Protein AF-A0A662IWD8-F1 (afdb_monomer_lite)

pLDDT: mean 76.19, std 13.44, range [43.97, 88.81]

Foldseek 3Di:
DDKDFFADQPDFWIWIWDADPLWIKIFIAGPVRHTPDIDTHDDPDSDPVVSVVVVVVSNVVRVVNVD

Sequence (67 aa):
MTTLTIVDCRGKERMEISRYNGDVLLSFKDRQGNILFQFAMKMTENSERHYQKVIQCFKLLKMYIEG

Secondary structure (DSSP, 8-state):
---EEEEEETTTEEEEEEEETTEEEEEEE-TT--EEEEEEE--SS--HHHHHHHHHHHHHHHHHHH-

Radius of gyration: 12.09 Å; chains: 1; bounding box: 26×28×30 Å

Structure (mmCIF, N/CA/C/O backbone):
data_AF-A0A662IWD8-F1
#
_entry.id   AF-A0A662IWD8-F1
#
loop_
_atom_site.group_PDB
_atom_site.id
_atom_site.type_symbol
_atom_site.label_atom_id
_atom_site.label_alt_id
_atom_site.label_comp_id
_atom_site.label_asym_id
_atom_site.label_entity_id
_atom_site.label_seq_id
_atom_site.pdbx_PDB_ins_code
_atom_site.Cartn_x
_atom_site.Cartn_y
_atom_site.Cartn_z
_atom_site.occupancy
_atom_site.B_iso_or_equiv
_atom_site.auth_seq_id
_atom_site.auth_comp_id
_atom_site.auth_asym_id
_atom_site.auth_atom_id
_atom_site.pdbx_PDB_model_num
ATOM 1 N N . MET A 1 1 ? 8.224 -10.646 2.323 1.00 43.97 1 MET A N 1
ATOM 2 C CA . MET A 1 1 ? 7.253 -9.563 2.051 1.00 43.97 1 MET A CA 1
ATOM 3 C C . MET A 1 1 ? 7.462 -8.487 3.096 1.00 43.97 1 MET A C 1
ATOM 5 O O . MET A 1 1 ? 7.375 -8.803 4.274 1.00 43.97 1 MET A O 1
ATOM 9 N N . THR A 1 2 ? 7.800 -7.267 2.688 1.00 45.72 2 THR A N 1
ATOM 10 C CA . THR A 1 2 ? 8.035 -6.147 3.611 1.00 45.72 2 THR A CA 1
ATOM 11 C C . THR A 1 2 ? 6.798 -5.257 3.590 1.00 45.72 2 THR A C 1
ATOM 13 O O . THR A 1 2 ? 6.554 -4.561 2.606 1.00 45.72 2 THR A O 1
ATOM 16 N N . THR A 1 3 ? 5.986 -5.334 4.639 1.00 48.75 3 THR A N 1
ATOM 17 C CA . THR A 1 3 ? 4.768 -4.528 4.790 1.00 48.75 3 THR A CA 1
ATOM 18 C C . THR A 1 3 ? 5.116 -3.272 5.574 1.00 48.75 3 THR A C 1
ATOM 20 O O . THR A 1 3 ? 5.689 -3.365 6.658 1.00 48.75 3 THR A O 1
ATOM 23 N N . LEU A 1 4 ? 4.794 -2.096 5.033 1.00 50.88 4 LEU A N 1
ATOM 24 C CA . LEU A 1 4 ? 4.963 -0.825 5.734 1.00 50.88 4 LEU A CA 1
ATOM 25 C C . LEU A 1 4 ? 3.579 -0.301 6.124 1.00 50.88 4 LEU A C 1
ATOM 27 O O . LEU A 1 4 ? 2.795 0.100 5.267 1.00 50.88 4 LEU A O 1
ATOM 31 N N . THR A 1 5 ? 3.263 -0.322 7.418 1.00 54.62 5 THR A N 1
ATOM 32 C CA . THR A 1 5 ? 2.034 0.275 7.955 1.00 54.62 5 THR A CA 1
ATOM 33 C C . THR A 1 5 ? 2.201 1.788 7.957 1.00 54.62 5 THR A C 1
ATOM 35 O O . THR A 1 5 ? 3.010 2.335 8.707 1.00 54.62 5 THR A O 1
ATOM 38 N N . ILE A 1 6 ? 1.484 2.477 7.078 1.00 58.78 6 ILE A N 1
ATOM 39 C CA . ILE A 1 6 ? 1.513 3.930 6.979 1.00 58.78 6 ILE A CA 1
ATOM 40 C C . ILE A 1 6 ? 0.065 4.392 7.015 1.00 58.78 6 ILE A C 1
ATOM 42 O O . ILE A 1 6 ? -0.651 4.169 6.054 1.00 58.78 6 ILE A O 1
ATOM 46 N N . VAL A 1 7 ? -0.286 5.076 8.110 1.00 54.91 7 VAL A N 1
ATOM 47 C CA . VAL A 1 7 ? -1.465 5.936 8.360 1.00 54.91 7 VAL A CA 1
ATOM 48 C C . VAL A 1 7 ? -2.516 5.369 9.325 1.00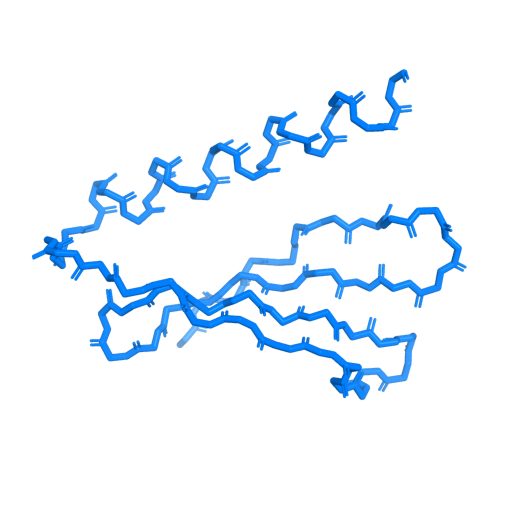 54.91 7 VAL A C 1
ATOM 50 O O . VAL A 1 7 ? -3.054 4.285 9.117 1.00 54.91 7 VAL A O 1
ATOM 53 N N . ASP A 1 8 ? -2.780 6.161 10.374 1.00 53.34 8 ASP A N 1
ATOM 54 C CA . ASP A 1 8 ? -3.911 6.070 11.306 1.00 53.34 8 ASP A CA 1
ATOM 55 C C . ASP A 1 8 ? -4.842 7.246 10.965 1.00 53.34 8 ASP A C 1
ATOM 57 O O . ASP A 1 8 ? -4.647 8.375 11.413 1.00 53.34 8 ASP A O 1
ATOM 61 N N . CYS A 1 9 ? -5.796 7.026 10.060 1.00 48.50 9 CYS A N 1
ATOM 62 C CA . CYS A 1 9 ? -6.768 8.059 9.712 1.00 48.50 9 CYS A CA 1
ATOM 63 C C . CYS A 1 9 ? -7.813 8.100 10.827 1.00 48.50 9 CYS A C 1
ATOM 65 O O . CYS A 1 9 ? -8.697 7.247 10.871 1.00 48.50 9 CYS A O 1
ATOM 67 N N . ARG A 1 10 ? -7.661 9.065 11.745 1.00 53.53 10 ARG A N 1
ATOM 68 C CA . ARG A 1 10 ? -8.609 9.484 12.798 1.00 53.53 10 ARG A CA 1
ATOM 69 C C . ARG A 1 10 ? -9.805 8.542 12.995 1.00 53.53 10 ARG A C 1
ATOM 71 O O . ARG A 1 10 ? -10.920 8.822 12.565 1.00 53.53 10 ARG A O 1
ATOM 78 N N . GLY A 1 11 ? -9.575 7.458 13.736 1.00 55.97 11 GLY A N 1
ATOM 79 C CA . GLY A 1 11 ? -10.644 6.813 14.493 1.00 55.97 11 GLY A CA 1
ATOM 80 C C . GLY A 1 11 ? -10.498 5.317 14.710 1.00 55.97 11 GLY A C 1
ATOM 81 O O . GLY A 1 11 ? -10.700 4.880 15.844 1.00 55.97 11 GLY A O 1
ATOM 82 N N . LYS A 1 12 ? -10.179 4.512 13.689 1.00 58.78 12 LYS A N 1
ATOM 83 C CA . LYS A 1 12 ? -10.281 3.034 13.776 1.00 58.78 12 LYS A CA 1
ATOM 84 C C . LYS A 1 12 ? -9.550 2.252 12.675 1.00 58.78 12 LYS A C 1
ATOM 86 O O . LYS A 1 12 ? -9.618 1.024 12.711 1.00 58.78 12 LYS A O 1
ATOM 91 N N . GLU A 1 13 ? -8.864 2.916 11.747 1.00 66.75 13 GLU A N 1
ATOM 92 C CA . GLU A 1 13 ? -8.382 2.290 10.513 1.00 66.75 13 GLU A CA 1
ATOM 93 C C . GLU A 1 13 ? -6.865 2.441 10.344 1.00 66.75 13 GLU A C 1
ATOM 95 O O . GLU A 1 13 ? -6.305 3.514 10.561 1.00 66.75 13 GLU A O 1
ATOM 100 N N . ARG A 1 14 ? -6.199 1.352 9.951 1.00 77.94 14 ARG A N 1
ATOM 101 C CA . ARG A 1 14 ? -4.771 1.288 9.627 1.00 77.94 14 ARG A CA 1
ATOM 102 C C . ARG A 1 14 ? -4.608 1.112 8.127 1.00 77.94 14 ARG A C 1
ATOM 104 O O . ARG A 1 14 ? -5.138 0.149 7.579 1.00 77.94 14 ARG A O 1
ATOM 111 N N . MET A 1 15 ? -3.829 1.967 7.476 1.00 80.44 15 MET A N 1
ATOM 112 C CA . MET A 1 15 ? -3.399 1.712 6.103 1.00 80.44 15 MET A CA 1
ATOM 113 C C . MET A 1 15 ? -2.054 0.965 6.082 1.00 80.44 15 MET A C 1
ATOM 115 O O . MET A 1 15 ? -1.091 1.305 6.772 1.00 80.44 15 MET A O 1
ATOM 119 N N . GLU A 1 16 ? -1.988 -0.092 5.283 1.00 84.31 16 GLU A N 1
ATOM 120 C CA . GLU A 1 16 ? -0.794 -0.876 4.990 1.00 84.31 16 GLU A CA 1
ATOM 121 C C . GLU A 1 16 ? -0.437 -0.742 3.515 1.00 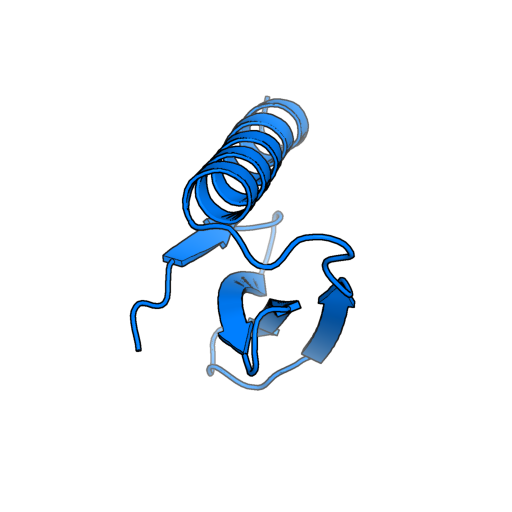84.31 16 GLU A C 1
ATOM 123 O O . GLU A 1 16 ? -1.285 -0.907 2.638 1.00 84.31 16 GLU A O 1
ATOM 128 N N . ILE A 1 17 ? 0.841 -0.484 3.248 1.00 85.25 17 ILE A N 1
ATOM 129 C CA . ILE A 1 17 ? 1.403 -0.425 1.905 1.00 85.25 17 ILE A CA 1
ATOM 130 C C . ILE A 1 17 ? 2.289 -1.650 1.714 1.00 85.25 17 ILE A C 1
ATOM 132 O O . ILE A 1 17 ? 3.198 -1.916 2.507 1.00 85.25 17 ILE A O 1
ATOM 136 N N . SER A 1 18 ? 2.022 -2.406 0.657 1.00 86.31 18 SER A N 1
ATOM 137 C CA . SER A 1 18 ? 2.804 -3.584 0.290 1.00 86.31 18 SER A CA 1
ATOM 138 C C . SER A 1 18 ? 3.041 -3.636 -1.215 1.00 86.31 18 SER A C 1
ATOM 140 O O . SER A 1 18 ? 2.379 -2.946 -1.990 1.00 86.31 18 SER A O 1
ATOM 142 N N . ARG A 1 19 ? 4.010 -4.451 -1.631 1.00 85.12 19 ARG A N 1
ATOM 143 C CA . ARG A 1 19 ? 4.296 -4.710 -3.042 1.00 85.12 19 ARG A CA 1
ATOM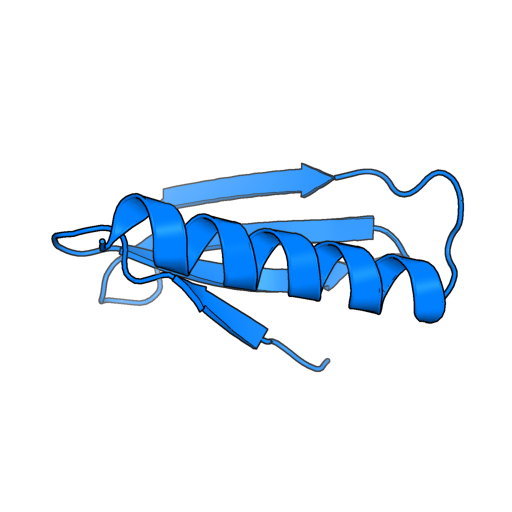 144 C C . ARG A 1 19 ? 3.712 -6.056 -3.434 1.00 85.12 19 ARG A C 1
ATOM 146 O O . ARG A 1 19 ? 4.016 -7.061 -2.790 1.00 85.12 19 ARG A O 1
ATOM 153 N N . TYR A 1 20 ? 2.925 -6.083 -4.501 1.00 82.94 20 TYR A N 1
ATOM 154 C CA . TYR A 1 20 ? 2.312 -7.302 -5.020 1.00 82.94 20 TYR A CA 1
ATOM 155 C C . TYR A 1 20 ? 2.484 -7.355 -6.536 1.00 82.94 20 TYR A C 1
ATOM 157 O O . TYR A 1 20 ? 2.030 -6.462 -7.237 1.00 82.94 20 TYR A O 1
ATOM 165 N N . ASN A 1 21 ? 3.195 -8.367 -7.044 1.00 82.75 21 ASN A N 1
ATOM 166 C CA . ASN A 1 21 ? 3.484 -8.543 -8.477 1.00 82.75 21 ASN A CA 1
ATOM 167 C C . ASN A 1 21 ? 4.071 -7.309 -9.192 1.00 82.75 21 ASN A C 1
ATOM 169 O O . ASN A 1 21 ? 3.936 -7.160 -10.401 1.00 82.75 21 ASN A O 1
ATOM 173 N N . GLY A 1 22 ? 4.767 -6.442 -8.454 1.00 80.69 22 GLY A N 1
ATOM 174 C CA . GLY A 1 22 ? 5.342 -5.207 -8.988 1.00 80.69 22 GLY A CA 1
ATOM 175 C C . GLY A 1 22 ? 4.490 -3.957 -8.819 1.00 80.69 22 GLY A C 1
ATOM 176 O O . GLY A 1 22 ? 5.015 -2.853 -8.940 1.00 80.69 22 GLY A O 1
ATOM 177 N N . ASP A 1 23 ? 3.229 -4.135 -8.451 1.00 84.38 23 ASP A N 1
ATOM 178 C CA . ASP A 1 23 ? 2.296 -3.063 -8.148 1.00 84.38 23 ASP A CA 1
ATOM 179 C C . ASP A 1 23 ? 2.341 -2.690 -6.663 1.00 84.38 23 ASP A C 1
ATOM 181 O O . ASP A 1 23 ? 2.860 -3.431 -5.815 1.00 84.38 23 ASP A O 1
ATOM 185 N N . VAL A 1 24 ? 1.788 -1.520 -6.346 1.00 87.00 24 VAL A N 1
ATOM 186 C CA . VAL A 1 24 ? 1.628 -1.044 -4.969 1.00 87.00 24 VAL A CA 1
ATOM 187 C C . VAL A 1 24 ? 0.218 -1.367 -4.505 1.00 87.00 24 VAL A C 1
ATOM 189 O O . VAL A 1 24 ? -0.758 -0.953 -5.123 1.00 87.00 24 VAL A O 1
ATOM 192 N N . LEU A 1 25 ? 0.105 -2.074 -3.391 1.00 88.44 25 LEU A N 1
ATOM 193 C CA . LEU A 1 25 ? -1.163 -2.436 -2.780 1.00 88.44 25 LEU A CA 1
ATOM 194 C C . LEU A 1 25 ? -1.360 -1.627 -1.500 1.00 88.44 25 LEU A C 1
ATOM 196 O O . LEU A 1 25 ? -0.568 -1.738 -0.563 1.00 88.44 25 LEU A O 1
ATOM 200 N N . LEU A 1 26 ? -2.425 -0.833 -1.473 1.00 86.81 26 LEU A N 1
ATOM 201 C CA . LEU A 1 26 ? -2.857 -0.025 -0.338 1.00 86.81 26 LEU A CA 1
ATOM 202 C C . LEU A 1 26 ? -4.041 -0.731 0.314 1.00 86.81 26 LEU A C 1
ATOM 204 O O . LEU A 1 26 ? -5.097 -0.863 -0.301 1.00 86.81 26 LEU A O 1
ATOM 208 N N . SER A 1 27 ? -3.862 -1.218 1.536 1.00 88.06 27 SER A N 1
ATOM 209 C CA . SER A 1 27 ? -4.890 -1.956 2.2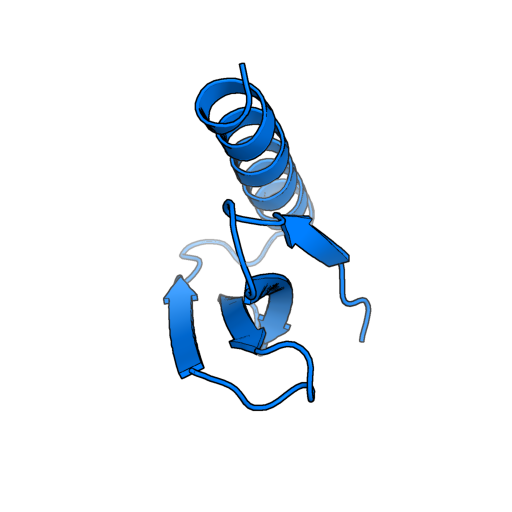72 1.00 88.06 27 SER A CA 1
ATOM 210 C C . SER A 1 27 ? -5.299 -1.170 3.500 1.00 88.06 27 SER A C 1
ATOM 212 O O . SER A 1 27 ? -4.462 -0.909 4.356 1.00 88.06 27 SER A O 1
ATOM 214 N N . PHE A 1 28 ? -6.573 -0.828 3.609 1.00 84.12 28 PHE A N 1
ATOM 215 C CA . PHE A 1 28 ? -7.122 -0.162 4.779 1.00 84.12 28 PHE A CA 1
ATOM 216 C C . PHE A 1 28 ? -7.837 -1.199 5.625 1.00 84.12 28 PHE A C 1
ATOM 218 O O . PHE A 1 28 ? -8.724 -1.910 5.149 1.00 84.12 28 PHE A O 1
ATOM 225 N N . LYS A 1 29 ? -7.392 -1.326 6.868 1.00 85.94 29 LYS A N 1
ATOM 226 C CA . LYS A 1 29 ? -7.827 -2.360 7.792 1.00 85.94 29 LYS A CA 1
ATOM 227 C C . LYS A 1 29 ? -8.444 -1.750 9.030 1.00 85.94 29 LYS A C 1
ATOM 229 O O . LYS A 1 29 ? -7.976 -0.719 9.500 1.00 85.94 29 LYS A O 1
ATOM 234 N N . ASP A 1 30 ? -9.438 -2.412 9.597 1.00 86.12 30 ASP A N 1
ATOM 235 C CA . ASP A 1 30 ? -9.933 -2.065 10.924 1.00 86.12 30 ASP A CA 1
ATOM 236 C C . ASP A 1 30 ? -8.919 -2.444 12.029 1.00 86.12 30 ASP A C 1
ATOM 238 O O . ASP A 1 30 ? -7.827 -2.969 11.784 1.00 86.12 30 ASP A O 1
ATOM 242 N N . ARG A 1 31 ? -9.286 -2.202 13.293 1.00 80.50 31 ARG A N 1
ATOM 243 C CA . ARG A 1 31 ? -8.452 -2.558 14.456 1.00 80.50 31 ARG A CA 1
ATOM 244 C C . ARG A 1 31 ? -8.223 -4.064 14.627 1.00 80.50 31 ARG A C 1
ATOM 246 O O . ARG A 1 31 ? -7.273 -4.439 15.309 1.00 80.50 31 ARG A O 1
ATOM 253 N N . GLN A 1 32 ? -9.094 -4.901 14.071 1.00 86.19 32 GLN A N 1
ATOM 254 C CA . GLN A 1 32 ? -9.025 -6.361 14.153 1.00 86.19 32 GLN A CA 1
ATOM 255 C C . GLN A 1 32 ? -8.173 -6.945 13.013 1.00 86.19 32 GLN A C 1
ATOM 257 O O . GLN A 1 32 ? -7.811 -8.118 13.055 1.00 86.19 32 GLN A O 1
ATOM 262 N N . GLY A 1 33 ? -7.792 -6.116 12.035 1.00 85.19 33 GLY A N 1
ATOM 263 C CA . GLY A 1 33 ? -6.995 -6.501 10.878 1.00 85.19 33 GLY A CA 1
ATOM 264 C C . GLY A 1 33 ? -7.831 -6.898 9.661 1.00 85.19 33 GLY A C 1
ATOM 265 O O . GLY A 1 33 ? -7.246 -7.290 8.648 1.00 85.19 33 GLY A O 1
ATOM 266 N N . ASN A 1 34 ? -9.162 -6.774 9.724 1.00 88.81 34 ASN A N 1
ATOM 267 C CA . ASN A 1 34 ? -10.027 -7.041 8.579 1.00 88.81 34 ASN A CA 1
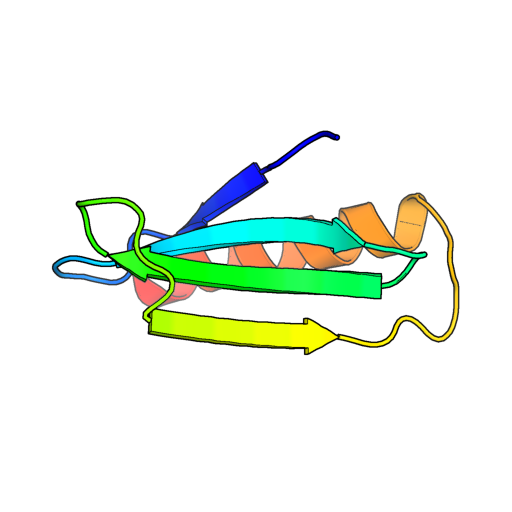ATOM 268 C C . ASN A 1 34 ? -9.839 -5.942 7.539 1.00 88.81 34 ASN A C 1
ATOM 270 O O . ASN A 1 34 ? -9.831 -4.759 7.878 1.00 88.81 34 ASN A O 1
ATOM 274 N N . ILE A 1 35 ? -9.709 -6.329 6.272 1.00 87.69 35 ILE A N 1
ATOM 275 C CA . ILE A 1 35 ? -9.626 -5.379 5.163 1.00 87.69 35 ILE A CA 1
ATOM 276 C C . ILE A 1 35 ? -11.011 -4.768 4.959 1.00 87.69 35 ILE A C 1
ATOM 278 O O . ILE A 1 35 ? -11.962 -5.476 4.639 1.00 87.69 35 ILE A O 1
ATOM 282 N N . LEU A 1 36 ? -11.106 -3.453 5.125 1.00 85.56 36 LEU A N 1
ATOM 283 C CA . LEU A 1 36 ? -12.309 -2.686 4.821 1.00 85.56 36 LEU A CA 1
ATOM 284 C C . LEU A 1 36 ? -12.355 -2.350 3.331 1.00 85.56 36 LEU A C 1
ATOM 286 O O . LEU A 1 36 ? -13.377 -2.520 2.674 1.00 85.56 36 LEU A O 1
ATOM 290 N N . PHE A 1 37 ? -11.223 -1.900 2.792 1.00 86.50 37 PHE A N 1
ATOM 291 C CA . PHE A 1 37 ? -11.064 -1.597 1.377 1.00 86.50 37 PHE A CA 1
ATOM 292 C C . PHE A 1 37 ? -9.600 -1.705 0.957 1.00 86.50 37 PHE A C 1
ATOM 294 O O . PHE A 1 37 ? -8.673 -1.554 1.759 1.00 86.50 37 PHE A O 1
ATOM 301 N N . GLN A 1 38 ? -9.391 -1.997 -0.323 1.00 87.69 38 GLN A N 1
ATOM 302 C CA . GLN A 1 38 ? -8.071 -2.220 -0.886 1.00 87.69 38 GLN A CA 1
ATOM 303 C C . GLN A 1 38 ? -7.992 -1.649 -2.298 1.00 87.69 38 GLN A C 1
ATOM 305 O O . GLN A 1 38 ? -8.888 -1.857 -3.114 1.00 87.69 38 GLN A O 1
ATOM 310 N N . PHE A 1 39 ? -6.891 -0.960 -2.584 1.00 88.25 39 PHE A N 1
ATOM 311 C CA . PHE A 1 39 ? -6.596 -0.409 -3.898 1.00 88.25 39 PHE A CA 1
ATOM 312 C C . PHE A 1 39 ? -5.248 -0.931 -4.381 1.00 88.25 39 PHE A C 1
ATOM 314 O O . PHE A 1 39 ? -4.256 -0.877 -3.653 1.00 88.25 39 PHE A O 1
ATOM 321 N N . ALA A 1 40 ? -5.207 -1.402 -5.623 1.00 87.19 40 ALA A N 1
ATOM 322 C CA . ALA A 1 40 ? -3.964 -1.685 -6.320 1.00 87.19 40 ALA A CA 1
ATOM 323 C C . ALA A 1 40 ? -3.636 -0.506 -7.240 1.00 87.19 40 ALA A C 1
ATOM 325 O O . ALA A 1 40 ? -4.428 -0.132 -8.104 1.00 87.19 40 ALA A O 1
ATOM 326 N N . MET A 1 41 ? -2.463 0.081 -7.053 1.00 86.06 41 MET A N 1
ATOM 327 C CA . MET A 1 41 ? -1.895 1.060 -7.962 1.00 86.06 41 MET A CA 1
ATOM 328 C C . MET A 1 41 ? -0.941 0.329 -8.896 1.00 86.06 41 MET A C 1
ATOM 330 O O . MET A 1 41 ? 0.142 -0.101 -8.488 1.00 86.06 41 MET A O 1
ATOM 334 N N . LYS A 1 42 ? -1.373 0.186 -10.151 1.00 88.38 42 LYS A N 1
ATOM 335 C CA . LYS A 1 42 ? -0.560 -0.431 -11.191 1.00 88.38 42 LYS A CA 1
ATOM 336 C C . LYS A 1 42 ? 0.663 0.433 -11.467 1.00 88.38 42 LYS A C 1
ATOM 338 O O . LYS A 1 42 ? 0.526 1.602 -11.829 1.00 88.38 42 LYS A O 1
ATOM 343 N N . MET A 1 43 ? 1.845 -0.146 -11.320 1.00 83.44 43 MET A N 1
ATOM 344 C CA . MET A 1 43 ? 3.092 0.544 -11.614 1.00 83.44 43 MET A CA 1
ATOM 345 C C . MET A 1 43 ? 3.439 0.313 -13.083 1.00 83.44 43 MET A C 1
ATOM 347 O O . MET A 1 43 ? 3.591 -0.821 -13.532 1.00 83.44 43 MET A O 1
ATOM 351 N N . THR A 1 44 ? 3.573 1.392 -13.853 1.00 82.62 44 THR A N 1
ATOM 352 C CA . THR A 1 44 ? 4.059 1.315 -15.242 1.00 82.62 44 THR A CA 1
ATOM 353 C C . THR A 1 44 ? 5.522 0.887 -15.299 1.00 82.62 44 THR A C 1
ATOM 355 O O . THR A 1 44 ? 5.924 0.179 -16.218 1.00 82.62 44 THR A O 1
ATOM 358 N N . GLU A 1 45 ? 6.303 1.262 -14.284 1.00 80.00 45 GLU A N 1
ATOM 359 C CA . GLU A 1 45 ? 7.692 0.857 -14.118 1.00 80.00 45 GLU A CA 1
ATOM 360 C C . GLU A 1 45 ? 7.910 0.152 -12.782 1.00 80.00 45 GLU A C 1
ATOM 362 O O . GLU A 1 45 ? 7.784 0.736 -11.702 1.00 80.00 45 GLU A O 1
ATOM 367 N N . ASN A 1 46 ? 8.322 -1.109 -12.863 1.00 74.75 46 ASN A N 1
ATOM 368 C CA . ASN A 1 46 ? 8.525 -1.970 -11.707 1.00 74.75 46 ASN A CA 1
ATOM 369 C C . ASN A 1 46 ? 9.942 -1.815 -11.117 1.00 74.75 46 ASN A C 1
ATOM 371 O O . ASN A 1 46 ? 10.728 -2.760 -11.065 1.00 74.75 46 ASN A O 1
ATOM 375 N N . SER A 1 47 ? 10.286 -0.594 -10.700 1.00 82.62 47 SER A N 1
ATOM 376 C CA . SER A 1 47 ? 11.586 -0.253 -10.107 1.00 82.62 47 SER A CA 1
ATOM 377 C C . SER A 1 47 ? 11.473 -0.008 -8.606 1.00 82.62 47 SER A C 1
ATOM 379 O O . SER A 1 47 ? 10.570 0.691 -8.142 1.00 82.62 47 SER A O 1
ATOM 381 N N . GLU A 1 48 ? 12.445 -0.510 -7.840 1.00 83.62 48 GLU A N 1
ATOM 382 C CA . GLU A 1 48 ? 12.532 -0.273 -6.393 1.00 83.62 48 GLU A CA 1
ATOM 383 C C . GLU A 1 48 ? 12.565 1.226 -6.062 1.00 83.62 48 GLU A C 1
ATOM 385 O O . GLU A 1 48 ? 11.914 1.681 -5.125 1.00 83.62 48 GLU A O 1
ATOM 390 N N . ARG A 1 49 ? 13.242 2.033 -6.889 1.00 86.12 49 ARG A N 1
ATOM 391 C CA . ARG A 1 49 ? 13.301 3.490 -6.706 1.00 86.12 49 ARG A CA 1
ATOM 392 C C . ARG A 1 49 ? 11.915 4.133 -6.785 1.00 86.12 49 ARG A C 1
ATOM 394 O O . ARG A 1 49 ? 11.624 5.047 -6.016 1.00 86.12 49 ARG A O 1
ATOM 401 N N . HIS A 1 50 ? 11.074 3.675 -7.711 1.00 83.06 50 HIS A N 1
ATOM 402 C CA . HIS A 1 50 ? 9.708 4.175 -7.860 1.00 83.06 50 HIS A CA 1
ATOM 403 C C . HIS A 1 50 ? 8.835 3.753 -6.679 1.00 83.06 50 HIS A C 1
ATOM 405 O O . HIS A 1 50 ? 8.140 4.594 -6.114 1.00 83.06 50 HIS A O 1
ATOM 411 N N . TYR A 1 51 ? 8.957 2.502 -6.232 1.00 82.50 51 TYR A N 1
ATOM 412 C CA . TYR A 1 51 ? 8.262 2.007 -5.044 1.00 82.50 51 TYR A CA 1
ATOM 413 C C . TYR A 1 51 ? 8.584 2.841 -3.789 1.00 82.50 51 TYR A C 1
ATOM 415 O O . TYR A 1 51 ? 7.681 3.300 -3.090 1.00 82.50 51 TYR A O 1
ATOM 423 N N . GLN A 1 52 ? 9.867 3.135 -3.552 1.00 84.06 52 GLN A N 1
ATOM 424 C CA . GLN A 1 52 ? 10.298 3.970 -2.425 1.00 84.06 52 GLN A CA 1
ATOM 425 C C . GLN A 1 52 ? 9.743 5.401 -2.499 1.00 84.06 52 GLN A C 1
ATOM 427 O O . GLN A 1 52 ? 9.326 5.949 -1.477 1.00 84.06 52 GLN A O 1
ATOM 432 N N . LYS A 1 53 ? 9.677 6.003 -3.696 1.00 86.62 53 LYS A N 1
ATOM 433 C CA . LYS A 1 53 ? 9.057 7.326 -3.888 1.00 86.62 53 LYS A CA 1
ATOM 434 C C . LYS A 1 53 ? 7.564 7.315 -3.563 1.00 86.62 53 LYS A C 1
ATOM 436 O O . LYS A 1 53 ? 7.095 8.221 -2.884 1.00 86.62 53 LYS A O 1
ATOM 441 N N . VAL A 1 54 ? 6.834 6.285 -3.994 1.00 83.94 54 VAL A N 1
ATOM 442 C CA . VAL A 1 54 ? 5.403 6.140 -3.678 1.00 83.94 54 VAL A CA 1
ATOM 443 C C . VAL A 1 54 ? 5.198 6.041 -2.165 1.00 83.94 54 VAL A C 1
ATOM 445 O O . VAL A 1 54 ? 4.389 6.780 -1.604 1.00 83.94 54 VAL A O 1
ATOM 448 N N . ILE A 1 55 ? 5.990 5.212 -1.478 1.00 82.56 55 ILE A N 1
ATOM 449 C CA . ILE A 1 55 ? 5.976 5.123 -0.010 1.00 82.56 55 ILE A CA 1
ATOM 450 C C . ILE A 1 55 ? 6.235 6.493 0.635 1.00 82.56 55 ILE A C 1
ATOM 452 O O . ILE A 1 55 ? 5.540 6.865 1.581 1.00 82.56 55 ILE A O 1
ATOM 456 N N . GLN A 1 56 ? 7.221 7.252 0.145 1.00 85.06 56 GLN A N 1
ATOM 457 C CA . GLN A 1 56 ? 7.514 8.596 0.653 1.00 85.06 56 GLN A CA 1
ATOM 458 C C . GLN A 1 56 ? 6.339 9.563 0.452 1.00 85.06 56 GLN A C 1
ATOM 460 O O . GLN A 1 56 ? 5.998 10.283 1.389 1.00 85.06 56 GLN A O 1
ATOM 465 N N . CYS A 1 57 ? 5.677 9.547 -0.708 1.00 84.62 57 CYS A N 1
ATOM 466 C CA . CYS A 1 57 ? 4.490 10.367 -0.959 1.00 84.62 57 CYS A CA 1
ATOM 467 C C . CYS A 1 57 ? 3.370 10.079 0.049 1.00 84.62 57 CYS A C 1
ATOM 469 O O . CYS A 1 57 ? 2.812 11.017 0.614 1.00 84.62 57 CYS A O 1
ATOM 471 N N . PHE A 1 58 ? 3.081 8.806 0.340 1.00 78.38 58 PHE A N 1
ATOM 472 C CA . PHE A 1 58 ? 2.057 8.449 1.329 1.00 78.38 58 PHE A CA 1
ATOM 473 C C . PHE A 1 58 ? 2.436 8.848 2.760 1.00 78.38 58 PHE A C 1
ATOM 475 O O . PHE A 1 58 ? 1.575 9.298 3.516 1.00 78.38 58 PHE A O 1
ATOM 482 N N . LYS A 1 59 ? 3.721 8.753 3.130 1.00 78.12 59 LYS A N 1
ATOM 483 C CA . LYS A 1 59 ? 4.210 9.271 4.421 1.00 78.12 59 LYS A CA 1
ATOM 484 C C . LYS A 1 59 ? 4.004 10.783 4.547 1.00 78.12 59 LYS A C 1
ATOM 486 O O . LYS A 1 59 ? 3.610 11.237 5.613 1.00 78.12 59 LYS A O 1
ATOM 491 N N . LEU A 1 60 ? 4.239 11.547 3.479 1.00 80.06 60 LEU A N 1
ATOM 492 C CA . LEU A 1 60 ? 4.013 12.996 3.471 1.00 80.06 60 LEU A CA 1
ATOM 493 C C . LEU A 1 60 ? 2.521 13.343 3.539 1.00 80.06 60 LEU A C 1
ATOM 495 O O . LEU A 1 60 ? 2.131 14.181 4.344 1.00 80.06 60 LEU A O 1
ATOM 499 N N . LEU A 1 61 ? 1.680 12.665 2.753 1.00 73.94 61 LEU A N 1
ATOM 500 C CA . LEU A 1 61 ? 0.220 12.831 2.777 1.00 73.94 61 LEU A CA 1
ATOM 501 C C . LEU A 1 61 ? -0.360 12.630 4.182 1.00 73.94 61 LEU A C 1
ATOM 503 O O . LEU A 1 61 ? -1.191 13.423 4.616 1.00 73.94 61 LEU A O 1
ATOM 507 N N . LYS A 1 62 ? 0.133 11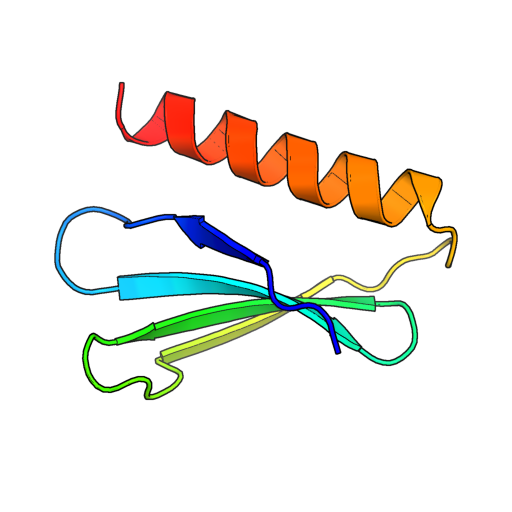.622 4.915 1.00 70.38 62 LYS A N 1
ATOM 508 C CA . LYS A 1 62 ? -0.210 11.400 6.327 1.00 70.38 62 LYS A CA 1
ATOM 509 C C . LYS A 1 62 ? -0.005 12.659 7.171 1.00 70.38 62 LYS A C 1
ATOM 511 O O . LYS A 1 62 ? -0.911 13.071 7.886 1.00 70.38 62 LYS A O 1
ATOM 516 N N . MET A 1 63 ? 1.183 13.259 7.072 1.00 70.50 63 MET A N 1
ATOM 517 C CA . MET A 1 63 ? 1.562 14.424 7.874 1.00 70.50 63 MET A CA 1
ATOM 518 C C . MET A 1 63 ? 0.653 15.627 7.605 1.00 70.50 63 MET A C 1
ATOM 520 O O . MET A 1 63 ? 0.337 16.356 8.535 1.00 70.50 63 MET A O 1
ATOM 524 N N . TYR A 1 64 ? 0.203 15.812 6.359 1.00 67.88 64 TYR A N 1
ATOM 525 C CA . TYR A 1 64 ? -0.726 16.888 5.996 1.00 67.88 64 TYR A CA 1
ATOM 526 C C . TYR A 1 64 ? -2.157 16.675 6.508 1.00 67.88 64 TYR A C 1
ATOM 528 O O . TYR A 1 64 ? -2.853 17.652 6.748 1.00 67.88 64 TYR A O 1
ATOM 536 N N . ILE A 1 65 ? -2.617 15.427 6.643 1.00 63.94 65 ILE A N 1
ATOM 537 C CA . ILE A 1 65 ? -3.978 15.108 7.119 1.00 63.94 65 ILE A CA 1
ATOM 538 C C . ILE A 1 65 ? -4.068 15.190 8.652 1.00 63.94 65 ILE A C 1
ATOM 540 O O . ILE A 1 65 ? -5.128 15.486 9.205 1.00 63.94 65 ILE A O 1
ATOM 544 N N . GLU A 1 66 ? -2.972 14.882 9.345 1.00 61.00 66 GLU A N 1
ATOM 545 C CA . GLU A 1 66 ? -2.898 14.918 10.810 1.00 61.00 66 GLU A CA 1
ATOM 546 C C . GLU A 1 66 ? -2.553 16.310 11.371 1.00 61.00 66 GLU A C 1
ATOM 548 O O . GLU A 1 66 ? -2.839 16.548 12.549 1.00 61.00 66 GLU A O 1
ATOM 553 N N . GLY A 1 67 ? -1.964 17.187 10.544 1.00 45.72 67 GLY A N 1
ATOM 554 C CA . GLY A 1 67 ? -1.571 18.566 10.867 1.00 45.72 67 GLY A CA 1
ATOM 555 C C . GLY A 1 67 ? -2.697 19.592 10.859 1.00 45.72 67 GLY A C 1
ATOM 556 O O . GLY A 1 67 ? -3.772 19.325 10.278 1.00 45.72 67 GLY A O 1
#